Protein AF-A0A1X1ZTJ5-F1 (afdb_monomer_lite)

Radius of gyration: 33.3 Å; chains: 1; bounding box: 77×39×90 Å

pLDDT: mean 72.95, std 14.93, range [41.94, 98.06]

Structure (mmCIF, N/CA/C/O backbone):
data_AF-A0A1X1ZTJ5-F1
#
_entry.id   AF-A0A1X1ZTJ5-F1
#
loop_
_atom_site.group_PDB
_atom_site.id
_atom_site.type_symbol
_atom_site.label_atom_id
_atom_site.label_alt_id
_atom_site.label_comp_id
_atom_site.label_asym_id
_atom_site.label_entity_id
_atom_site.label_seq_id
_atom_site.pdbx_PDB_ins_code
_atom_site.Cartn_x
_atom_site.Cartn_y
_atom_site.Cartn_z
_atom_site.occupancy
_atom_site.B_iso_or_equiv
_atom_site.auth_seq_id
_atom_site.auth_comp_id
_atom_site.auth_asym_id
_atom_site.auth_atom_id
_atom_site.pdbx_PDB_model_num
ATOM 1 N N . MET A 1 1 ? 40.976 -9.593 1.025 1.00 65.25 1 MET A N 1
ATOM 2 C CA . MET A 1 1 ? 39.977 -10.600 0.596 1.00 65.25 1 MET A CA 1
ATOM 3 C C . MET A 1 1 ? 38.601 -10.014 0.242 1.00 65.25 1 MET A C 1
ATOM 5 O O . MET A 1 1 ? 37.877 -10.658 -0.496 1.00 65.25 1 MET A O 1
ATOM 9 N N . ASN A 1 2 ? 38.230 -8.804 0.689 1.00 74.50 2 ASN A N 1
ATOM 10 C CA . ASN A 1 2 ? 36.872 -8.256 0.474 1.00 74.50 2 ASN A CA 1
ATOM 11 C C . ASN A 1 2 ? 36.661 -7.557 -0.884 1.00 74.50 2 ASN A C 1
ATOM 13 O O . ASN A 1 2 ? 35.533 -7.249 -1.255 1.00 74.50 2 ASN A O 1
ATOM 17 N N . HIS A 1 3 ? 37.727 -7.317 -1.652 1.00 71.31 3 HIS A N 1
ATOM 18 C CA . HIS A 1 3 ? 37.627 -6.660 -2.961 1.00 71.31 3 HIS A CA 1
ATOM 19 C C . HIS A 1 3 ? 36.941 -7.527 -4.024 1.00 71.31 3 HIS A C 1
ATOM 21 O O . HIS A 1 3 ? 36.348 -6.993 -4.954 1.00 71.31 3 HIS A O 1
ATOM 27 N N . TYR A 1 4 ? 36.968 -8.853 -3.862 1.00 78.12 4 TYR A N 1
ATOM 28 C CA . TYR A 1 4 ? 36.258 -9.779 -4.745 1.00 78.12 4 TYR A CA 1
ATOM 29 C C . TYR A 1 4 ? 34.740 -9.699 -4.557 1.00 78.12 4 TYR A C 1
ATOM 31 O O . TYR A 1 4 ? 34.011 -9.724 -5.541 1.00 78.12 4 TYR A O 1
ATOM 39 N N . LEU A 1 5 ? 34.271 -9.511 -3.317 1.00 76.38 5 LEU A N 1
ATOM 40 C CA . LEU A 1 5 ? 32.847 -9.324 -3.017 1.00 76.38 5 LEU A CA 1
ATOM 41 C C . LEU A 1 5 ? 32.323 -8.002 -3.590 1.00 76.38 5 LEU A C 1
ATOM 43 O O . LEU A 1 5 ? 31.268 -7.976 -4.210 1.00 76.38 5 LEU A O 1
ATOM 47 N N . LEU A 1 6 ? 33.096 -6.920 -3.458 1.00 74.12 6 LEU A N 1
ATOM 48 C CA . LEU A 1 6 ? 32.767 -5.628 -4.070 1.00 74.12 6 LEU A CA 1
ATOM 49 C C . LEU A 1 6 ? 32.738 -5.697 -5.604 1.00 74.12 6 LEU A C 1
ATOM 51 O O . LEU A 1 6 ? 31.853 -5.102 -6.208 1.00 74.12 6 LEU A O 1
ATOM 55 N N . ARG A 1 7 ? 33.653 -6.443 -6.240 1.00 73.88 7 ARG A N 1
ATOM 56 C CA . ARG A 1 7 ? 33.633 -6.646 -7.699 1.00 73.88 7 ARG A CA 1
ATOM 57 C C . ARG A 1 7 ? 32.453 -7.499 -8.163 1.00 73.88 7 ARG A C 1
ATOM 59 O O . ARG A 1 7 ? 31.835 -7.141 -9.151 1.00 73.88 7 ARG A O 1
ATOM 66 N N . LEU A 1 8 ? 32.104 -8.561 -7.438 1.00 71.25 8 LEU A N 1
ATOM 67 C CA . LEU A 1 8 ? 30.933 -9.394 -7.746 1.00 71.25 8 LEU A CA 1
ATOM 68 C C . LEU A 1 8 ? 29.613 -8.619 -7.641 1.00 71.25 8 LEU A C 1
ATOM 70 O O . LEU A 1 8 ? 28.707 -8.847 -8.433 1.00 71.25 8 LEU A O 1
ATOM 74 N N . ILE A 1 9 ? 29.508 -7.693 -6.685 1.00 72.88 9 ILE A N 1
ATOM 75 C CA . ILE A 1 9 ? 28.341 -6.808 -6.555 1.00 72.88 9 ILE A CA 1
ATOM 76 C C . ILE A 1 9 ? 28.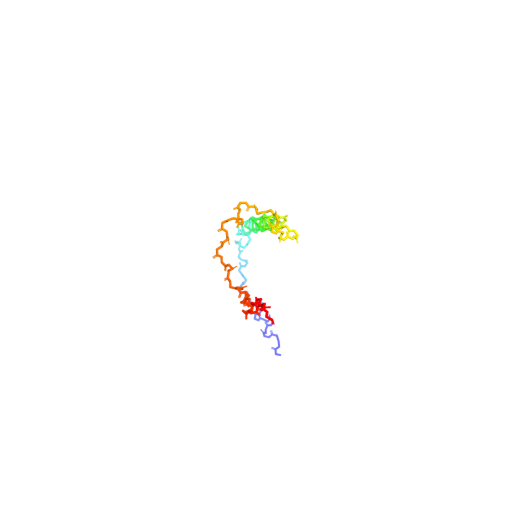346 -5.730 -7.650 1.00 72.88 9 ILE A C 1
ATOM 78 O O . ILE A 1 9 ? 27.287 -5.371 -8.161 1.00 72.88 9 ILE A O 1
ATOM 82 N N . ALA A 1 10 ? 29.522 -5.217 -8.023 1.00 69.31 10 ALA A N 1
ATOM 83 C CA . ALA A 1 10 ? 29.660 -4.185 -9.047 1.00 69.31 10 ALA A CA 1
ATOM 84 C C . ALA A 1 10 ? 29.437 -4.703 -10.478 1.00 69.31 10 ALA A C 1
ATOM 86 O O . ALA A 1 10 ? 28.975 -3.935 -11.311 1.00 69.31 10 ALA A O 1
ATOM 87 N N . ASP A 1 11 ? 29.719 -5.978 -10.758 1.00 65.94 11 ASP A N 1
ATOM 88 C CA . ASP A 1 11 ? 29.598 -6.604 -12.087 1.00 65.94 11 ASP A CA 1
ATOM 89 C C . ASP A 1 11 ? 28.243 -7.321 -12.291 1.00 65.94 11 ASP A C 1
ATOM 91 O O . ASP A 1 11 ? 28.099 -8.232 -13.106 1.00 65.94 11 ASP A O 1
ATOM 95 N N . GLY A 1 12 ? 27.223 -6.953 -11.504 1.00 67.25 12 GLY A N 1
ATOM 96 C CA . GLY A 1 12 ? 25.856 -7.440 -11.699 1.00 67.25 12 GLY A CA 1
ATOM 97 C C . GLY A 1 12 ? 25.304 -6.981 -13.055 1.00 67.25 12 GLY A C 1
ATOM 98 O O . GLY A 1 12 ? 25.620 -5.866 -13.474 1.00 67.25 12 GLY A O 1
ATOM 99 N N . PRO A 1 13 ? 24.471 -7.785 -13.747 1.00 66.56 13 PRO A N 1
ATOM 100 C CA . PRO A 1 13 ? 24.041 -7.520 -15.119 1.00 66.56 13 PRO A CA 1
ATOM 101 C C . PRO A 1 13 ? 23.511 -6.093 -15.254 1.00 66.56 13 PRO A C 1
ATOM 103 O O . PRO A 1 13 ? 22.451 -5.739 -14.730 1.00 66.56 13 PRO A O 1
ATOM 106 N N . HIS A 1 14 ? 24.288 -5.253 -15.937 1.00 65.00 14 HIS A N 1
ATOM 107 C CA . HIS A 1 14 ? 23.930 -3.881 -16.248 1.00 65.00 14 HIS A CA 1
ATOM 108 C C . HIS A 1 14 ? 22.865 -3.915 -17.338 1.00 65.00 14 HIS A C 1
ATOM 110 O O . HIS A 1 14 ? 23.130 -3.682 -18.511 1.00 65.00 14 HIS A O 1
ATOM 116 N N . ASN A 1 15 ? 21.630 -4.210 -16.939 1.00 62.53 15 ASN A N 1
ATOM 117 C CA . ASN A 1 15 ? 20.474 -4.261 -17.828 1.00 62.53 15 ASN A CA 1
ATOM 118 C C . ASN A 1 15 ? 20.082 -2.872 -18.374 1.00 62.53 15 ASN A C 1
ATOM 120 O O . ASN A 1 15 ? 19.002 -2.732 -18.925 1.00 62.53 15 ASN A O 1
ATOM 124 N N . GLN A 1 16 ? 20.944 -1.853 -18.270 1.00 64.50 16 GLN A N 1
ATOM 125 C CA . GLN A 1 16 ? 20.715 -0.468 -18.687 1.00 64.50 16 GLN A CA 1
ATOM 126 C C . GLN A 1 16 ? 20.827 -0.283 -20.213 1.00 64.50 16 GLN A C 1
ATOM 128 O O . GLN A 1 16 ? 21.563 0.570 -20.701 1.00 64.50 16 GLN A O 1
ATOM 133 N N . GLY A 1 17 ? 20.118 -1.109 -20.986 1.00 69.75 17 GLY A N 1
ATOM 134 C CA . GLY A 1 17 ? 19.951 -0.897 -22.423 1.00 69.75 17 GLY A CA 1
ATOM 135 C C . GLY A 1 17 ? 19.058 0.320 -22.724 1.00 69.75 17 GLY A C 1
ATOM 136 O O . GLY A 1 17 ? 18.441 0.872 -21.814 1.00 69.75 17 GLY A O 1
ATOM 137 N N . PRO A 1 18 ? 18.909 0.729 -23.996 1.00 75.81 18 PRO A N 1
ATOM 138 C CA . PRO A 1 18 ? 18.066 1.867 -24.387 1.00 75.81 18 PRO A CA 1
ATOM 139 C C . PRO A 1 18 ? 16.605 1.773 -23.913 1.00 75.81 18 PRO A C 1
ATOM 141 O O . PRO A 1 18 ? 15.904 2.781 -23.858 1.00 75.81 18 PRO A O 1
ATOM 144 N N . ASP A 1 19 ? 16.120 0.570 -23.599 1.00 73.81 19 ASP A N 1
ATOM 145 C CA . ASP A 1 19 ? 14.773 0.286 -23.087 1.00 73.81 19 ASP A CA 1
ATOM 146 C C . ASP A 1 19 ? 14.663 0.312 -21.556 1.00 73.81 19 ASP A C 1
ATOM 148 O O . ASP A 1 19 ? 13.565 0.188 -21.002 1.00 73.81 19 ASP A O 1
ATOM 152 N N . PHE A 1 20 ? 15.775 0.517 -20.851 1.00 67.00 20 PHE A N 1
ATOM 153 C CA . PHE A 1 20 ? 15.773 0.642 -19.404 1.00 67.00 20 PHE A CA 1
ATOM 154 C C . PHE A 1 20 ? 15.021 1.908 -19.003 1.00 67.00 20 PHE A C 1
ATOM 156 O O . PHE A 1 20 ? 15.263 2.998 -19.513 1.00 67.00 20 PHE A O 1
ATOM 163 N N . GLY A 1 21 ? 14.034 1.748 -18.131 1.00 69.88 21 GLY A N 1
ATOM 164 C CA . GLY A 1 21 ? 13.129 2.834 -17.777 1.00 69.88 21 GLY A CA 1
ATOM 165 C C . GLY A 1 21 ? 11.906 2.974 -18.685 1.00 69.88 21 GLY A C 1
ATOM 166 O O . GLY A 1 21 ? 10.958 3.609 -18.249 1.00 69.88 21 GLY A O 1
ATOM 167 N N . LYS A 1 22 ? 11.819 2.325 -19.859 1.00 71.50 22 LYS A N 1
ATOM 168 C CA . LYS A 1 22 ? 10.565 2.307 -20.650 1.00 71.50 22 LYS A CA 1
ATOM 169 C C . LYS A 1 22 ? 9.463 1.466 -19.998 1.00 71.50 22 LYS A C 1
ATOM 171 O O . LYS A 1 22 ? 8.286 1.756 -20.168 1.00 71.50 22 LYS A O 1
ATOM 176 N N . ALA A 1 23 ? 9.843 0.466 -19.201 1.00 73.62 23 ALA A N 1
ATOM 177 C CA . ALA A 1 23 ? 8.925 -0.304 -18.356 1.00 73.62 23 ALA A CA 1
ATOM 178 C C . ALA A 1 23 ? 8.598 0.391 -17.013 1.00 73.62 23 ALA A C 1
ATOM 180 O O . ALA A 1 23 ? 7.641 0.019 -16.334 1.00 73.62 23 ALA A O 1
ATOM 181 N N . SER A 1 24 ? 9.367 1.422 -16.634 1.00 75.31 24 SER A N 1
ATOM 182 C CA . SER A 1 24 ? 9.213 2.147 -15.362 1.00 75.31 24 SER A CA 1
ATOM 183 C C . SER A 1 24 ? 7.864 2.871 -15.198 1.00 75.31 24 SER A C 1
ATOM 185 O O . SER A 1 24 ? 7.311 2.804 -14.102 1.00 75.31 24 SER A O 1
ATOM 187 N N . PRO A 1 25 ? 7.256 3.496 -16.233 1.00 83.38 25 PRO A N 1
ATOM 188 C CA . PRO A 1 25 ? 5.986 4.206 -16.077 1.00 83.38 25 PRO A CA 1
ATOM 189 C C . PRO A 1 25 ? 4.848 3.294 -15.614 1.00 83.38 25 PRO A C 1
ATOM 191 O O . PRO A 1 25 ? 4.053 3.674 -14.756 1.00 83.38 25 PRO A O 1
ATOM 194 N N . VAL A 1 26 ? 4.792 2.066 -16.141 1.00 89.69 26 VAL A N 1
ATOM 195 C CA . VAL A 1 26 ? 3.786 1.074 -15.739 1.00 89.69 26 VAL A CA 1
ATOM 196 C C . VAL A 1 26 ? 4.079 0.560 -14.332 1.00 89.69 26 VAL A C 1
ATOM 198 O O . VAL A 1 26 ? 3.167 0.491 -13.512 1.00 89.69 26 VAL A O 1
ATOM 201 N N . GLY A 1 27 ? 5.345 0.265 -14.020 1.00 89.75 27 GLY A N 1
ATOM 202 C CA . GLY A 1 27 ? 5.752 -0.122 -12.668 1.00 89.75 27 GLY A CA 1
ATOM 203 C C . GLY A 1 27 ? 5.367 0.929 -11.622 1.00 89.75 27 GLY A C 1
ATOM 204 O O . GLY A 1 27 ? 4.803 0.586 -10.586 1.00 89.75 27 GLY A O 1
ATOM 205 N N . LEU A 1 28 ? 5.577 2.213 -11.923 1.00 91.75 28 LEU A N 1
ATOM 206 C CA . LEU A 1 28 ? 5.198 3.320 -11.046 1.00 91.75 28 LEU A CA 1
ATOM 207 C C . LEU A 1 28 ? 3.678 3.410 -10.853 1.00 91.75 28 LEU A C 1
ATOM 209 O O . LEU A 1 28 ? 3.228 3.576 -9.722 1.00 91.75 28 LEU A O 1
ATOM 213 N N . LEU A 1 29 ? 2.878 3.236 -11.911 1.00 93.25 29 LEU A N 1
ATOM 214 C CA . LEU A 1 29 ? 1.415 3.168 -11.788 1.00 93.25 29 LEU A CA 1
ATOM 215 C C . LEU A 1 29 ? 0.960 2.017 -10.885 1.00 93.25 29 LEU A C 1
ATOM 217 O O . LEU A 1 29 ? 0.103 2.220 -10.023 1.00 93.25 29 LEU A O 1
ATOM 221 N N . VAL A 1 30 ? 1.546 0.828 -11.047 1.00 94.69 30 VAL A N 1
ATOM 222 C CA . VAL A 1 30 ? 1.231 -0.339 -10.207 1.00 94.69 30 VAL A CA 1
ATOM 223 C C . VAL A 1 30 ? 1.591 -0.066 -8.748 1.00 94.69 30 VAL A C 1
ATOM 225 O O . VAL A 1 30 ? 0.787 -0.356 -7.865 1.00 94.69 30 VAL A O 1
ATOM 228 N N . VAL A 1 31 ? 2.751 0.539 -8.480 1.00 95.19 31 VAL A N 1
ATOM 229 C CA . VAL A 1 31 ? 3.161 0.914 -7.118 1.00 95.19 31 VAL A CA 1
ATOM 230 C C . VAL A 1 31 ? 2.186 1.922 -6.511 1.00 95.19 31 VAL A C 1
ATOM 232 O O . VAL A 1 31 ? 1.758 1.740 -5.374 1.00 95.19 31 VAL A O 1
ATOM 235 N N . VAL A 1 32 ? 1.776 2.951 -7.257 1.00 97.00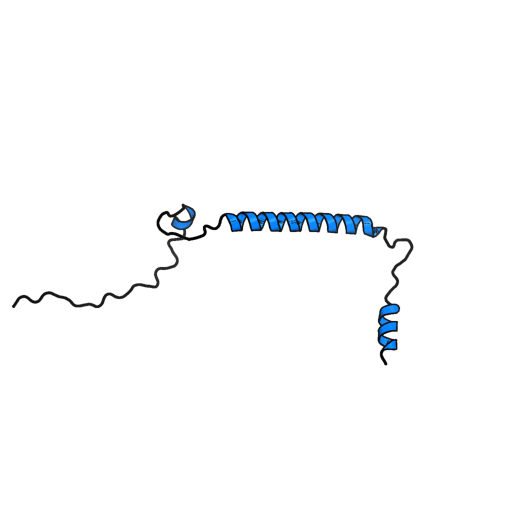 32 VAL A N 1
ATOM 236 C CA . VAL A 1 32 ? 0.790 3.934 -6.779 1.00 97.00 32 VAL A CA 1
ATOM 237 C C . VAL A 1 32 ? -0.549 3.263 -6.460 1.00 97.00 32 VAL A C 1
ATOM 239 O O . VAL A 1 32 ? -1.105 3.493 -5.386 1.00 97.00 32 VAL A O 1
ATOM 242 N N . LEU A 1 33 ? -1.047 2.390 -7.342 1.00 97.56 33 LEU A N 1
ATOM 243 C CA . LEU A 1 33 ? -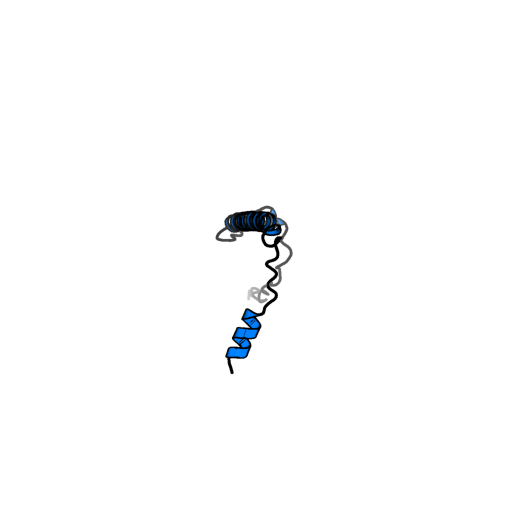2.269 1.622 -7.092 1.00 97.56 33 LEU A CA 1
ATOM 244 C C . LEU A 1 33 ? -2.138 0.719 -5.864 1.00 97.56 33 LEU A C 1
ATOM 246 O O . LEU A 1 33 ? -3.065 0.652 -5.060 1.00 97.56 33 LEU A O 1
ATOM 250 N N . LEU A 1 34 ? -0.988 0.070 -5.685 1.00 97.56 34 LEU A N 1
ATOM 251 C CA . LEU A 1 34 ? -0.713 -0.776 -4.528 1.00 97.56 34 LEU A CA 1
ATOM 252 C C . LEU A 1 34 ? -0.716 0.038 -3.232 1.00 97.56 34 LEU A C 1
ATOM 254 O O . LEU A 1 34 ? -1.302 -0.397 -2.240 1.00 97.56 34 LEU A O 1
ATOM 258 N N . VAL A 1 35 ? -0.131 1.237 -3.237 1.00 98.06 35 VAL A N 1
ATOM 259 C CA . VAL A 1 35 ? -0.166 2.144 -2.083 1.00 98.06 35 VAL A CA 1
ATOM 260 C C . VAL A 1 35 ? -1.607 2.548 -1.766 1.00 98.06 35 VAL A C 1
ATOM 262 O O . VAL A 1 35 ? -2.026 2.441 -0.614 1.00 98.06 35 VAL A O 1
ATOM 265 N N . ILE A 1 36 ? -2.398 2.935 -2.772 1.00 98.00 36 ILE A N 1
ATOM 266 C CA . ILE A 1 36 ? -3.816 3.286 -2.583 1.00 98.00 36 ILE A CA 1
ATOM 267 C C . ILE A 1 36 ? -4.604 2.094 -2.020 1.00 98.00 36 ILE A C 1
ATOM 269 O O . ILE A 1 36 ? -5.345 2.256 -1.049 1.00 98.00 36 ILE A O 1
ATOM 273 N N . ALA A 1 37 ? -4.417 0.897 -2.580 1.00 97.50 37 ALA A N 1
ATOM 274 C CA . ALA A 1 37 ? -5.061 -0.328 -2.112 1.00 97.50 37 ALA A CA 1
ATOM 275 C C . ALA A 1 37 ? -4.680 -0.652 -0.660 1.00 97.50 37 ALA A C 1
ATOM 277 O O . ALA A 1 37 ? -5.548 -0.977 0.149 1.00 97.50 37 ALA A O 1
ATOM 278 N N . THR A 1 38 ? -3.406 -0.488 -0.304 1.00 97.19 38 THR A N 1
ATOM 279 C CA . THR A 1 38 ? -2.906 -0.707 1.060 1.00 97.19 38 THR A CA 1
ATOM 280 C C . THR A 1 38 ? -3.533 0.280 2.048 1.00 97.19 38 THR A C 1
ATOM 282 O O . THR A 1 38 ? -4.001 -0.126 3.112 1.00 97.19 38 THR A O 1
ATOM 285 N N . LEU A 1 39 ? -3.618 1.568 1.690 1.00 97.19 39 LEU A N 1
ATOM 286 C CA . LEU A 1 39 ? -4.280 2.585 2.517 1.00 97.19 39 LEU A CA 1
ATOM 287 C C . LEU A 1 39 ? -5.778 2.307 2.678 1.00 97.19 39 LEU A C 1
ATOM 289 O O . LEU A 1 39 ? -6.326 2.456 3.774 1.00 97.19 39 LEU A O 1
ATOM 293 N N . PHE A 1 40 ? -6.446 1.890 1.602 1.00 96.69 40 PHE A N 1
ATOM 294 C CA . PHE A 1 40 ? -7.859 1.531 1.639 1.00 96.69 40 PHE A CA 1
ATOM 295 C C . PHE A 1 40 ? -8.105 0.310 2.526 1.00 96.69 40 PHE A C 1
ATOM 297 O O . PHE A 1 40 ? -9.026 0.327 3.345 1.00 96.69 40 PHE A O 1
ATOM 304 N N . LEU A 1 41 ? -7.255 -0.712 2.425 1.00 95.62 41 LEU A N 1
ATOM 305 C CA . LEU A 1 41 ? -7.332 -1.909 3.255 1.00 95.62 41 LEU A CA 1
ATOM 306 C C . LEU A 1 41 ? -7.126 -1.570 4.733 1.00 95.62 41 LEU A C 1
ATOM 308 O O . LEU A 1 41 ? -7.951 -1.948 5.566 1.00 95.62 41 LEU A O 1
ATOM 312 N N . LEU A 1 42 ? -6.097 -0.778 5.045 1.00 94.81 42 LEU A N 1
ATOM 313 C CA . LEU A 1 42 ? -5.842 -0.313 6.406 1.00 94.81 42 LEU A CA 1
ATOM 314 C C . LEU A 1 42 ? -7.046 0.456 6.961 1.00 94.81 42 LEU A C 1
ATOM 316 O O . LEU A 1 42 ? -7.494 0.185 8.073 1.00 94.81 42 LEU A O 1
ATOM 320 N N . ARG A 1 43 ? -7.627 1.376 6.180 1.00 95.50 43 ARG A N 1
ATOM 321 C CA . ARG A 1 43 ? -8.835 2.116 6.576 1.00 95.50 43 ARG A CA 1
ATOM 322 C C . ARG A 1 43 ? -10.035 1.187 6.780 1.00 95.50 43 ARG A C 1
ATOM 324 O O . ARG A 1 43 ? -10.797 1.396 7.723 1.00 95.50 43 ARG A O 1
ATOM 331 N N . SER A 1 44 ? -10.217 0.204 5.901 1.00 93.44 44 SER A N 1
ATOM 332 C CA . SER A 1 44 ? -11.330 -0.749 5.935 1.00 93.44 44 SER A CA 1
ATOM 333 C C . SER A 1 44 ? -11.293 -1.592 7.207 1.00 93.44 44 SER A C 1
ATOM 335 O O . SER A 1 44 ? -12.255 -1.593 7.979 1.00 93.44 44 SER A O 1
ATOM 337 N N . MET A 1 45 ? -10.143 -2.208 7.492 1.00 92.44 45 MET A N 1
ATOM 338 C CA . MET A 1 45 ? -9.950 -3.000 8.707 1.00 92.44 45 MET A CA 1
ATOM 339 C C . MET A 1 45 ? -10.051 -2.128 9.961 1.00 92.44 45 MET A C 1
ATOM 341 O O . MET A 1 45 ? -10.759 -2.477 10.904 1.00 92.44 45 MET A O 1
ATOM 345 N N . ASN A 1 46 ? -9.433 -0.942 9.948 1.00 90.62 46 ASN A N 1
ATOM 346 C CA . ASN A 1 46 ? -9.491 -0.018 11.079 1.00 90.62 46 ASN A CA 1
ATOM 347 C C . ASN A 1 46 ? -10.930 0.448 11.378 1.00 90.62 46 ASN A C 1
ATOM 349 O O . ASN A 1 46 ? -11.294 0.670 12.529 1.00 90.62 46 ASN A O 1
ATOM 353 N N . ARG A 1 47 ? -11.800 0.552 10.365 1.00 87.12 47 ARG A N 1
ATOM 354 C CA . ARG A 1 47 ? -13.222 0.864 10.577 1.00 87.12 47 ARG A CA 1
ATOM 355 C C . ARG A 1 47 ? -13.956 -0.253 11.320 1.00 87.12 47 ARG A C 1
ATOM 357 O O . ARG A 1 47 ? -14.848 0.065 12.101 1.00 87.12 47 ARG A O 1
ATOM 364 N N . GLN A 1 48 ? -13.605 -1.516 11.089 1.00 84.69 48 GLN A N 1
ATOM 365 C CA . GLN A 1 48 ? -14.238 -2.649 11.764 1.00 84.69 48 GLN A CA 1
ATOM 366 C C . GLN A 1 48 ? -13.752 -2.783 13.211 1.00 84.69 48 GLN A C 1
ATOM 368 O O . GLN A 1 48 ? -14.573 -2.990 14.098 1.00 84.69 48 GLN A O 1
ATOM 373 N N . LEU A 1 49 ? -12.461 -2.543 13.472 1.00 82.25 49 LEU A N 1
ATOM 374 C CA . LEU A 1 49 ? -11.920 -2.516 14.840 1.00 82.25 49 LEU A CA 1
ATOM 375 C C . LEU A 1 49 ? -12.617 -1.469 15.718 1.00 82.25 49 LEU A C 1
ATOM 377 O O . LEU A 1 49 ? -12.854 -1.701 16.896 1.00 82.25 49 LEU A O 1
ATOM 381 N N . ARG A 1 50 ? -13.020 -0.333 15.137 1.00 78.44 50 ARG A N 1
ATOM 382 C CA . ARG A 1 50 ? -13.769 0.712 15.856 1.00 78.44 50 ARG A CA 1
ATOM 383 C C . ARG A 1 50 ? -15.203 0.325 16.217 1.00 78.44 50 ARG A C 1
ATOM 385 O O . ARG A 1 50 ? -15.813 1.042 17.004 1.00 78.44 50 ARG A O 1
ATOM 392 N N . LYS A 1 51 ? -15.752 -0.738 15.626 1.00 79.44 51 LYS A N 1
ATOM 393 C CA . LYS A 1 51 ? -17.080 -1.256 15.980 1.00 79.44 51 LYS A CA 1
ATOM 394 C C . LYS A 1 51 ? -17.029 -2.244 17.137 1.00 79.44 51 LYS A C 1
ATOM 396 O O . LYS A 1 51 ? -18.082 -2.602 17.643 1.00 79.44 51 LYS A O 1
ATOM 401 N N . VAL A 1 52 ? -15.836 -2.687 17.535 1.00 81.25 52 VAL A N 1
ATOM 402 C CA . VAL A 1 52 ? -15.696 -3.588 18.672 1.00 81.25 52 VAL A CA 1
ATOM 403 C C . VAL A 1 52 ? -15.954 -2.779 19.947 1.00 81.25 52 VAL A C 1
ATOM 405 O O . VAL A 1 52 ? -15.250 -1.790 20.189 1.00 81.25 52 VAL A O 1
ATOM 408 N N . PRO A 1 53 ? -16.984 -3.132 20.732 1.00 80.69 53 PRO A N 1
ATOM 409 C CA . PRO A 1 53 ? -17.281 -2.450 21.980 1.00 80.69 53 PRO A CA 1
ATOM 410 C C . PRO A 1 53 ? -16.139 -2.654 22.985 1.00 80.69 53 PRO A C 1
ATOM 412 O O . PRO A 1 53 ? -15.390 -3.624 22.928 1.00 80.69 53 PRO A O 1
ATOM 415 N N . LYS A 1 54 ? -15.980 -1.704 23.912 1.00 76.06 54 LYS A N 1
ATOM 416 C CA . LYS A 1 54 ? -14.895 -1.734 24.913 1.00 76.06 54 LYS A CA 1
ATOM 417 C C . LYS A 1 54 ? -15.072 -2.839 25.961 1.00 76.06 54 LYS A C 1
ATOM 419 O O . LYS A 1 54 ? -14.091 -3.246 26.571 1.00 76.06 54 LYS A O 1
ATOM 424 N N . THR A 1 55 ? -16.310 -3.286 26.142 1.00 74.81 55 THR A N 1
ATOM 425 C CA . THR A 1 55 ? -16.729 -4.370 27.024 1.00 74.81 55 THR A CA 1
ATOM 426 C C . THR A 1 55 ? -17.766 -5.177 26.262 1.00 74.81 55 THR A C 1
ATOM 428 O O . THR A 1 55 ? -18.660 -4.602 25.643 1.00 74.81 55 THR A O 1
ATOM 431 N N . PHE A 1 56 ? -17.634 -6.494 26.301 1.00 69.50 56 PHE A N 1
ATOM 432 C CA . PHE A 1 56 ? -18.672 -7.410 25.856 1.00 69.50 56 PHE A CA 1
ATOM 433 C C . PHE A 1 56 ? -19.572 -7.659 27.070 1.00 69.50 56 PHE A C 1
ATOM 435 O O . PHE A 1 56 ? -19.250 -8.498 27.905 1.00 69.50 56 PHE A O 1
ATOM 442 N N . ASP A 1 57 ? -20.597 -6.820 27.244 1.00 68.44 57 ASP A N 1
ATOM 443 C CA . ASP A 1 57 ? -21.548 -6.935 28.355 1.00 68.44 57 ASP A CA 1
ATOM 444 C C . ASP A 1 57 ? -22.709 -7.860 27.933 1.00 68.44 57 ASP A C 1
ATOM 446 O O . ASP A 1 57 ? -23.326 -7.581 26.900 1.00 68.44 57 ASP A O 1
ATOM 450 N N . PRO A 1 58 ? -23.008 -8.946 28.672 1.00 67.69 58 PRO A N 1
ATOM 451 C CA . PRO A 1 58 ? -24.112 -9.862 28.364 1.00 67.69 58 PRO A CA 1
ATOM 452 C C . PRO A 1 58 ? -25.517 -9.255 28.510 1.00 67.69 58 PRO A C 1
ATOM 454 O O . PRO A 1 58 ? -26.491 -9.874 28.088 1.00 67.69 58 PRO A O 1
ATOM 457 N N . GLU A 1 59 ? -25.652 -8.070 29.115 1.00 60.25 59 GLU A N 1
ATOM 458 C CA . GLU A 1 59 ? -26.955 -7.488 29.483 1.00 60.25 59 GLU A CA 1
ATOM 459 C C . GLU A 1 59 ? -27.835 -7.074 28.281 1.00 60.25 59 GLU A C 1
ATOM 461 O O . GLU A 1 59 ? -29.032 -6.845 28.449 1.00 60.25 59 GLU A O 1
ATOM 466 N N . HIS A 1 60 ? -27.295 -7.027 27.055 1.00 59.44 60 HIS A N 1
ATOM 467 C CA . HIS A 1 60 ? -28.089 -6.848 25.833 1.00 59.44 60 HIS A CA 1
ATOM 468 C C . HIS A 1 60 ? -27.525 -7.673 24.665 1.00 59.44 60 HIS A C 1
ATOM 470 O O . HIS A 1 60 ? -26.620 -7.202 23.968 1.00 59.44 60 HIS A O 1
ATOM 476 N N . PRO A 1 61 ? -28.061 -8.883 24.410 1.00 56.34 61 PRO A N 1
ATOM 477 C CA . PRO A 1 61 ? -27.642 -9.679 23.271 1.00 56.34 61 PRO A CA 1
ATOM 478 C C . PRO A 1 61 ? -28.083 -8.986 21.983 1.00 56.34 61 PRO A C 1
ATOM 480 O O . PRO A 1 61 ? -29.268 -8.899 21.657 1.00 56.34 61 PRO A O 1
ATOM 483 N N . GLU A 1 62 ? -27.109 -8.471 21.238 1.00 62.44 62 GLU A N 1
ATOM 484 C CA . GLU A 1 62 ? -27.301 -8.146 19.827 1.00 62.44 62 GLU A CA 1
ATOM 485 C C . GLU A 1 62 ? -27.742 -9.424 19.080 1.00 62.44 62 GLU A C 1
ATOM 487 O O . GLU A 1 62 ? -27.356 -10.525 19.481 1.00 62.44 62 GLU A O 1
ATOM 492 N N . PRO A 1 63 ? -28.510 -9.330 17.979 1.00 61.59 63 PRO A N 1
ATOM 493 C CA . PRO A 1 63 ? -29.015 -10.497 17.242 1.00 61.59 63 PRO A CA 1
ATOM 494 C C . PRO A 1 63 ? -27.931 -11.509 16.834 1.00 61.59 63 PRO A C 1
ATOM 496 O O . PRO A 1 63 ? -28.211 -12.701 16.731 1.00 61.59 63 PRO A O 1
ATOM 499 N N . ASP A 1 64 ? -26.694 -11.039 16.645 1.00 59.47 64 ASP A N 1
ATOM 500 C CA . ASP A 1 64 ? -25.527 -11.865 16.320 1.00 59.47 64 ASP A CA 1
ATOM 501 C C . ASP A 1 64 ? -25.068 -12.752 17.500 1.00 59.47 64 ASP A C 1
ATOM 503 O O . ASP A 1 64 ? -24.462 -13.795 17.273 1.00 59.47 64 ASP A O 1
ATOM 507 N N . GLN A 1 65 ? -25.373 -12.377 18.751 1.00 60.88 65 GLN A N 1
ATOM 508 C CA . GLN A 1 65 ? -25.044 -13.148 19.962 1.00 60.88 65 GLN A CA 1
ATOM 509 C C . GLN A 1 65 ? -26.055 -14.272 20.229 1.00 60.88 65 GLN A C 1
ATOM 511 O O . GLN A 1 65 ? -25.679 -15.334 20.712 1.00 60.88 65 GLN A O 1
ATOM 516 N N . ALA A 1 66 ? -27.325 -14.079 19.853 1.00 56.34 66 ALA A N 1
ATOM 517 C CA . ALA A 1 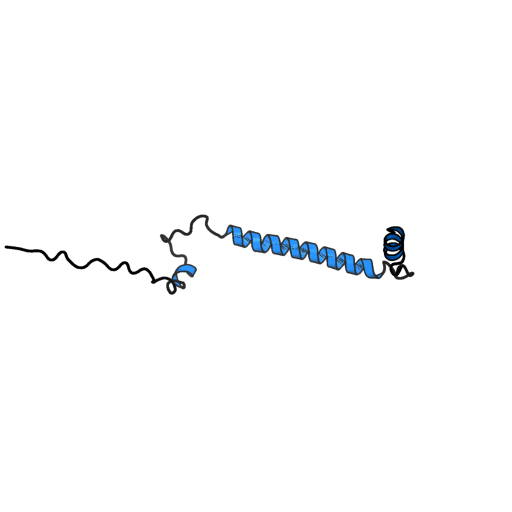66 ? -28.376 -15.089 20.021 1.00 56.34 66 ALA A CA 1
ATOM 518 C C . ALA A 1 66 ? -28.184 -16.330 19.122 1.00 56.34 66 ALA A C 1
ATOM 520 O O . ALA A 1 66 ? -28.821 -17.357 19.335 1.00 56.34 66 ALA A O 1
ATOM 521 N N . ALA A 1 67 ? -27.322 -16.244 18.104 1.00 59.50 67 ALA A N 1
ATOM 522 C CA . ALA A 1 67 ? -26.998 -17.360 17.216 1.00 59.50 67 ALA A CA 1
ATOM 523 C C . ALA A 1 67 ? -25.739 -18.148 17.640 1.00 59.50 67 ALA A C 1
ATOM 525 O O . ALA A 1 67 ? -25.513 -19.232 17.105 1.00 59.50 67 ALA A O 1
ATOM 526 N N . ASP A 1 68 ? -24.939 -17.625 18.582 1.00 57.12 68 ASP A N 1
ATOM 527 C CA . ASP A 1 68 ? -23.702 -18.242 19.106 1.00 57.12 68 ASP A CA 1
ATOM 528 C C . ASP A 1 68 ? -23.903 -18.885 20.498 1.00 57.12 68 ASP A C 1
ATOM 530 O O . ASP A 1 68 ? -22.964 -19.321 21.163 1.00 57.12 68 ASP A O 1
ATOM 534 N N . GLU A 1 69 ? -25.159 -18.995 20.940 1.00 60.91 69 GLU A N 1
ATOM 535 C CA . GLU A 1 69 ? -25.592 -19.599 22.207 1.00 60.91 69 GLU A CA 1
ATOM 536 C C . GLU A 1 69 ? -25.497 -21.146 22.169 1.00 60.91 69 GLU A C 1
ATOM 538 O O . GLU A 1 69 ? -26.447 -21.865 22.471 1.00 60.91 69 GLU A O 1
ATOM 543 N N . GLY A 1 70 ? -24.361 -21.686 21.708 1.00 63.75 70 GLY A N 1
ATOM 544 C CA . GLY A 1 70 ? -24.210 -23.115 21.413 1.00 63.75 70 GLY A CA 1
ATOM 545 C C . GLY A 1 70 ? -22.843 -23.751 21.681 1.00 63.75 70 GLY A C 1
ATOM 546 O O . GLY A 1 70 ? -22.727 -24.955 21.461 1.00 63.75 70 GLY A O 1
ATOM 547 N N . THR A 1 71 ? -21.820 -23.016 22.147 1.00 62.03 71 THR A N 1
ATOM 548 C CA . THR A 1 71 ? -20.453 -23.585 22.275 1.00 62.03 71 THR A CA 1
ATOM 549 C C . THR A 1 71 ? -19.819 -23.544 23.673 1.00 62.03 71 THR A C 1
ATOM 551 O O . THR A 1 71 ? -18.767 -24.149 23.842 1.00 62.03 71 THR A O 1
ATOM 554 N N . ASP A 1 72 ? -20.431 -22.972 24.715 1.00 58.22 72 ASP A N 1
ATOM 555 C CA . ASP A 1 72 ? -19.795 -22.987 26.049 1.00 58.22 72 ASP A CA 1
ATOM 556 C C . ASP A 1 72 ? -20.761 -23.343 27.191 1.00 58.22 72 ASP A C 1
ATOM 558 O O . ASP A 1 72 ? -21.221 -22.504 27.958 1.00 58.22 72 ASP A O 1
ATOM 562 N N . THR A 1 73 ? -21.073 -24.637 27.308 1.00 54.09 73 THR A N 1
ATOM 563 C CA . THR A 1 73 ? -21.684 -25.233 28.511 1.00 54.09 73 THR A CA 1
ATOM 564 C C . THR A 1 73 ? -20.786 -26.324 29.101 1.00 54.09 73 THR A C 1
ATOM 566 O O . THR A 1 73 ? -21.259 -27.404 29.457 1.00 54.09 73 THR A O 1
ATOM 569 N N . VAL A 1 74 ? -19.472 -26.088 29.197 1.00 58.03 74 VAL A N 1
ATOM 570 C CA . VAL A 1 74 ? -18.581 -26.929 30.018 1.00 58.03 74 VAL A CA 1
ATOM 571 C C . VAL A 1 74 ? -18.141 -26.127 31.234 1.00 58.03 74 VAL A C 1
ATOM 573 O O . VAL A 1 74 ? -17.061 -25.553 31.298 1.00 58.03 74 VAL A O 1
ATOM 576 N N . GLY A 1 75 ? -19.033 -26.088 32.217 1.00 50.72 75 GLY A N 1
ATOM 577 C CA . GLY A 1 75 ? -18.795 -25.453 33.507 1.00 50.72 75 GLY A CA 1
ATOM 578 C C . GLY A 1 75 ? -19.952 -25.664 34.473 1.00 50.72 75 GLY A C 1
ATOM 579 O O . GLY A 1 75 ? -20.244 -24.784 35.275 1.00 50.72 75 GLY A O 1
ATOM 580 N N . GLU A 1 76 ? -20.641 -26.803 34.367 1.00 51.69 76 GLU A N 1
ATOM 581 C CA . GLU A 1 76 ? -21.588 -27.256 35.379 1.00 51.69 76 GLU A CA 1
ATOM 582 C C . GLU A 1 76 ? -20.819 -27.450 36.684 1.00 51.69 76 GLU A C 1
ATOM 584 O O . GLU A 1 76 ? -20.054 -28.398 36.852 1.00 51.69 76 GLU A O 1
ATOM 589 N N . ASN A 1 77 ? -20.963 -26.481 37.581 1.00 53.19 77 ASN A N 1
ATOM 590 C CA . ASN A 1 77 ? -20.534 -26.596 38.959 1.00 53.19 77 ASN A CA 1
ATOM 591 C C . ASN A 1 77 ? -21.421 -27.681 39.594 1.00 53.19 77 ASN A C 1
ATOM 593 O O . ASN A 1 77 ? -22.630 -27.456 39.696 1.00 53.19 77 ASN A O 1
ATOM 597 N N . PRO A 1 78 ? -20.899 -28.863 39.972 1.00 54.41 78 PRO A N 1
ATOM 598 C CA . PRO A 1 78 ? -21.726 -29.850 40.634 1.00 54.41 78 PRO A CA 1
ATOM 599 C C . PRO A 1 78 ? -22.001 -29.327 42.043 1.00 54.41 78 PRO A C 1
ATOM 601 O O . PRO A 1 78 ? -21.112 -29.272 42.895 1.00 54.41 78 PRO A O 1
ATOM 604 N N . ASP A 1 79 ? -23.237 -28.901 42.262 1.00 57.78 79 ASP A N 1
ATOM 605 C CA . ASP A 1 79 ? -23.773 -28.579 43.579 1.00 57.78 79 ASP A CA 1
ATOM 606 C C . ASP A 1 79 ? -23.455 -29.746 44.547 1.00 57.78 79 ASP A C 1
ATOM 608 O O . ASP A 1 79 ? -23.704 -30.910 44.204 1.00 57.78 79 ASP A O 1
ATOM 612 N N . PRO A 1 80 ? -22.872 -29.514 45.739 1.00 60.50 80 PRO A N 1
ATOM 613 C CA . PRO A 1 80 ? -22.625 -30.596 46.681 1.00 60.50 80 PRO A CA 1
ATOM 614 C C . PRO A 1 80 ? -23.969 -31.099 47.238 1.00 60.50 80 PRO A C 1
ATOM 616 O O . PRO A 1 80 ? -24.751 -30.306 47.771 1.00 60.50 80 PRO A O 1
ATOM 619 N N . PRO A 1 81 ? -24.271 -32.410 47.178 1.00 55.97 81 PRO A N 1
ATOM 620 C CA . PRO A 1 81 ? -25.534 -32.913 47.683 1.00 55.97 81 PRO A CA 1
ATOM 621 C C . PRO A 1 81 ? -25.464 -33.000 49.208 1.00 55.97 81 PRO A C 1
ATOM 623 O O . PRO A 1 81 ? -24.663 -33.755 49.757 1.00 55.97 81 PRO A O 1
ATOM 626 N N . GLY A 1 82 ? -26.354 -32.289 49.902 1.00 55.84 82 GLY A N 1
ATOM 627 C CA . GLY A 1 82 ? -26.729 -32.676 51.264 1.00 55.84 82 GLY A CA 1
ATOM 628 C C . GLY A 1 82 ? -26.880 -31.556 52.286 1.00 55.84 82 GLY A C 1
ATOM 629 O O . GLY A 1 82 ? -26.152 -31.515 53.271 1.00 55.84 82 GLY A O 1
ATOM 630 N N . ARG A 1 83 ? -27.930 -30.745 52.154 1.00 59.78 83 ARG A N 1
ATOM 631 C CA . ARG A 1 83 ? -28.752 -30.407 53.324 1.00 59.78 83 ARG A CA 1
ATOM 632 C C . ARG A 1 83 ? -30.144 -30.948 53.066 1.00 59.78 83 ARG A 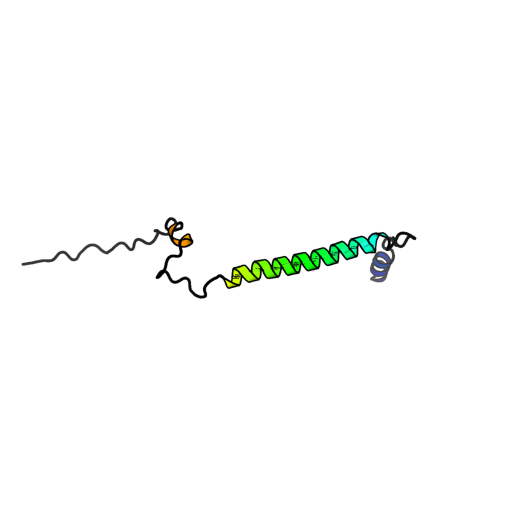C 1
ATOM 634 O O . ARG A 1 83 ? -30.932 -30.320 52.373 1.00 59.78 83 ARG A O 1
ATOM 641 N N . ARG A 1 84 ? -30.402 -32.156 53.564 1.00 57.75 84 ARG A N 1
ATOM 642 C CA . ARG A 1 84 ? -31.766 -32.553 53.893 1.00 57.75 84 ARG A CA 1
ATOM 643 C C . ARG A 1 84 ? -31.953 -32.255 55.363 1.00 57.75 84 ARG A C 1
ATOM 645 O O . ARG A 1 84 ? -31.151 -32.673 56.193 1.00 57.75 84 ARG A O 1
ATOM 652 N N . ASP A 1 85 ? -32.979 -31.469 55.593 1.00 56.56 85 ASP A N 1
ATOM 653 C CA . ASP A 1 85 ? -33.580 -31.113 56.859 1.00 56.56 85 ASP A CA 1
ATOM 654 C C . ASP A 1 85 ? -33.742 -32.350 57.755 1.00 56.56 85 ASP A C 1
ATOM 656 O O . ASP A 1 85 ? -34.285 -33.368 57.322 1.00 56.56 85 ASP A O 1
ATOM 660 N N . GLU A 1 86 ? -33.280 -32.262 59.002 1.00 52.97 86 GLU A N 1
ATOM 661 C CA . GLU A 1 86 ? -33.597 -33.239 60.043 1.00 52.97 86 GLU A CA 1
ATOM 662 C C . GLU A 1 86 ? -34.590 -32.595 61.027 1.00 52.97 86 GLU A C 1
ATOM 664 O O . GLU A 1 86 ? -34.243 -31.606 61.678 1.00 52.97 86 GLU A O 1
ATOM 669 N N . PRO A 1 87 ? -35.833 -33.100 61.134 1.00 57.53 87 PRO A N 1
ATOM 670 C CA . PRO A 1 87 ? -36.695 -32.860 62.279 1.00 57.53 87 PRO A CA 1
ATOM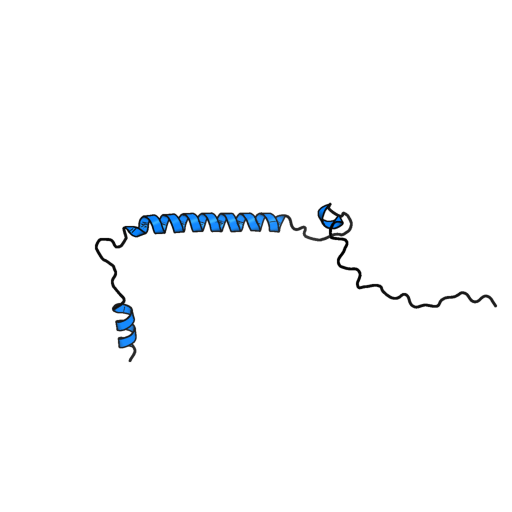 671 C C . PRO A 1 87 ? -36.657 -34.088 63.207 1.00 57.53 87 PRO A C 1
ATOM 673 O O . PRO A 1 87 ? -37.050 -35.183 62.798 1.00 57.53 87 PRO A O 1
ATOM 676 N N . GLY A 1 88 ? -36.210 -33.903 64.453 1.00 41.94 88 GLY A N 1
ATOM 677 C CA . GLY A 1 88 ? -36.170 -34.942 65.491 1.00 41.94 88 GLY A CA 1
ATOM 678 C C . GLY A 1 88 ? -35.559 -34.457 66.793 1.00 41.94 88 GLY A C 1
ATOM 679 O O . GLY A 1 88 ? -34.325 -34.571 66.924 1.00 41.94 88 GLY A O 1
#

Sequence (88 aa):
MNHYLLRLIADGPHNQGPDFGKASPVGLLVVVLLVIATLFLLRSMNRQLRKVPKTFDPEHPEPDQAADEGTDTVGENPDPPGRRDEPG

Secondary structure (DSSP, 8-state):
-THHHHHHHHTS----STTTTTSHHHHHHHHHHHHHHHHHHHHHHHHHHTTS-SS--TTS--TTTTT-TTS-------PPP-------

Organism: NCBI:txid153971

Foldseek 3Di:
DCVVVVVVVVVPPPPPDPCVCVCVVVVVVVVVVVVVVVVVVVVVVVVVVVVDDPDPDPPDDDPVNVVVVPDDPPPPPPDDDDDDDDDD